Protein AF-A0A351K1T4-F1 (afdb_monomer_lite)

Secondary structure (DSSP, 8-state):
-EE--STTSPPEE---EEEE-TTS-EEEE--TTSHHHHHHTT--EEEEEEEPTT-SSPEEEEEEE----SS--HHHHHHHHHHH-

pLDDT: mean 87.19, std 9.59, range [56.0, 96.69]

Structure (mmCIF, N/CA/C/O backbone):
data_AF-A0A351K1T4-F1
#
_entry.id   AF-A0A351K1T4-F1
#
loop_
_atom_site.group_PDB
_atom_site.id
_atom_site.type_symbol
_atom_site.label_atom_id
_atom_site.label_alt_id
_atom_site.label_comp_id
_atom_site.label_asym_id
_atom_site.label_entity_id
_atom_site.label_seq_id
_atom_site.pdbx_PDB_ins_code
_atom_site.Cartn_x
_atom_site.Cartn_y
_atom_site.Cartn_z
_atom_site.occupancy
_atom_site.B_iso_or_equiv
_atom_site.auth_seq_id
_atom_site.auth_comp_id
_atom_site.auth_asym_id
_atom_site.auth_atom_id
_atom_site.pdbx_PDB_model_num
ATOM 1 N N . MET A 1 1 ? 6.087 5.139 2.994 1.00 80.06 1 MET A N 1
ATOM 2 C CA . MET A 1 1 ? 4.868 5.965 3.081 1.00 80.06 1 MET A CA 1
ATOM 3 C C . MET A 1 1 ? 4.955 6.838 4.311 1.00 80.06 1 MET A C 1
ATOM 5 O O . MET A 1 1 ? 5.393 6.344 5.343 1.00 80.06 1 MET A O 1
ATOM 9 N N . ALA A 1 2 ? 4.554 8.098 4.197 1.00 76.88 2 ALA A N 1
ATOM 10 C CA . ALA A 1 2 ? 4.284 8.953 5.341 1.00 76.88 2 ALA A CA 1
ATOM 11 C C . ALA A 1 2 ? 2.780 9.236 5.434 1.00 76.88 2 ALA A C 1
ATOM 13 O O . ALA A 1 2 ? 2.146 9.505 4.413 1.00 76.88 2 ALA A O 1
ATOM 14 N N . CYS A 1 3 ? 2.237 9.177 6.650 1.00 77.12 3 CYS A N 1
ATOM 15 C CA . CYS A 1 3 ? 0.871 9.598 6.966 1.00 77.12 3 CYS A CA 1
ATOM 16 C C . CYS A 1 3 ? 0.929 10.675 8.051 1.00 77.12 3 CYS A C 1
ATOM 18 O O . CYS A 1 3 ? 1.539 10.452 9.108 1.00 77.12 3 CYS A O 1
ATOM 20 N N . ASP A 1 4 ? 0.273 11.810 7.824 1.00 71.81 4 ASP A N 1
ATOM 21 C CA . ASP A 1 4 ? 0.246 12.905 8.790 1.00 71.81 4 ASP A CA 1
ATOM 22 C C . ASP A 1 4 ? -0.945 12.772 9.727 1.00 71.81 4 ASP A C 1
ATOM 24 O O . ASP A 1 4 ? -2.083 13.045 9.376 1.00 71.81 4 ASP A O 1
ATOM 28 N N . SER A 1 5 ? -0.703 12.377 10.973 1.00 60.81 5 SER A N 1
ATOM 29 C CA . SER A 1 5 ? -1.795 12.177 11.933 1.00 60.81 5 SER A CA 1
ATOM 30 C C . SER A 1 5 ? -2.347 13.480 12.536 1.00 60.81 5 SER A C 1
ATOM 32 O O . SER A 1 5 ? -3.428 13.445 13.131 1.00 60.81 5 SER A O 1
ATOM 34 N N . LYS A 1 6 ? -1.627 14.617 12.425 1.00 59.47 6 LYS A N 1
ATOM 35 C CA . LYS A 1 6 ? -2.004 15.939 12.978 1.00 59.47 6 LYS A CA 1
ATOM 36 C C . LYS A 1 6 ? -1.259 17.101 12.289 1.00 59.47 6 LYS A C 1
ATOM 38 O O . LYS A 1 6 ? -0.077 16.937 12.013 1.00 59.47 6 LYS A O 1
ATOM 43 N N . PRO A 1 7 ? -1.824 18.329 12.245 1.00 56.00 7 PRO A N 1
ATOM 44 C CA . PRO A 1 7 ? -1.129 19.541 11.767 1.00 56.00 7 PRO A CA 1
ATOM 45 C C . PRO A 1 7 ? 0.143 19.941 12.546 1.00 56.00 7 PRO A C 1
ATOM 47 O O . PRO A 1 7 ? 0.841 20.871 12.159 1.00 56.00 7 PRO A O 1
ATOM 50 N N . ARG A 1 8 ? 0.413 19.307 13.698 1.00 59.50 8 ARG A N 1
ATOM 51 C CA . ARG A 1 8 ? 1.592 19.544 14.558 1.00 59.50 8 ARG A CA 1
ATOM 52 C C . ARG A 1 8 ? 2.273 18.247 15.020 1.00 59.50 8 ARG A C 1
ATOM 54 O O . ARG A 1 8 ? 3.076 18.280 15.948 1.00 59.50 8 ARG A O 1
ATOM 61 N N . GLY A 1 9 ? 1.881 17.100 14.465 1.00 65.38 9 GLY A N 1
ATOM 62 C CA . GLY A 1 9 ? 2.514 15.815 14.767 1.00 65.38 9 GLY A CA 1
ATOM 63 C C . GLY A 1 9 ? 3.685 15.565 13.822 1.00 65.38 9 GLY A C 1
ATOM 64 O O . GLY A 1 9 ? 3.687 16.084 12.712 1.00 65.38 9 GLY A O 1
ATOM 65 N N . SER A 1 10 ? 4.670 14.773 14.246 1.00 77.88 10 SER A N 1
ATOM 66 C CA . SER A 1 10 ? 5.684 14.271 13.315 1.00 77.88 10 SER A CA 1
ATOM 67 C C . SER A 1 10 ? 5.044 13.281 12.331 1.00 77.88 10 SER A C 1
ATOM 69 O O . SER A 1 10 ? 4.215 12.470 12.768 1.00 77.88 10 SER A O 1
ATOM 71 N N . PRO A 1 11 ? 5.435 13.298 11.044 1.00 84.19 11 PRO A N 1
ATOM 72 C CA . PRO A 1 11 ? 4.948 12.331 10.069 1.00 84.19 11 PRO A CA 1
ATOM 73 C C . PRO A 1 11 ? 5.320 10.912 10.503 1.00 84.19 11 PRO A C 1
ATOM 75 O O . PRO A 1 11 ? 6.448 10.647 10.929 1.00 84.19 11 PRO A O 1
ATOM 78 N N . HIS A 1 12 ? 4.373 9.983 10.382 1.00 88.44 12 HIS A N 1
ATOM 79 C CA . HIS A 1 12 ? 4.636 8.567 10.623 1.00 88.44 12 HIS A CA 1
ATOM 80 C C . HIS A 1 12 ? 5.197 7.935 9.349 1.00 88.44 12 HIS A C 1
ATOM 82 O O . HIS A 1 12 ? 4.440 7.676 8.414 1.00 88.44 12 HIS A O 1
ATOM 88 N N . LEU A 1 13 ? 6.516 7.722 9.303 1.00 91.19 13 LEU A N 1
ATOM 89 C CA . LEU A 1 13 ? 7.210 7.144 8.153 1.00 91.19 13 LEU A CA 1
ATOM 90 C C . LEU A 1 13 ? 7.396 5.632 8.324 1.00 91.19 13 LEU A C 1
ATOM 92 O O . LEU A 1 13 ? 8.054 5.193 9.265 1.00 91.19 13 LEU A O 1
ATOM 96 N N . VAL A 1 14 ? 6.877 4.854 7.373 1.00 90.94 14 VAL A N 1
ATOM 97 C CA . VAL A 1 14 ? 6.999 3.388 7.356 1.00 90.94 14 VAL A CA 1
ATOM 98 C C . VAL A 1 14 ? 7.383 2.847 5.976 1.00 90.94 14 VAL A C 1
ATOM 100 O O . VAL A 1 14 ? 6.970 3.418 4.954 1.00 90.94 14 VAL A O 1
ATOM 103 N N . PRO A 1 15 ? 8.171 1.757 5.903 1.00 90.94 15 PRO A N 1
ATOM 104 C CA . PRO A 1 15 ? 8.283 0.972 4.679 1.00 90.94 15 PRO A CA 1
ATOM 105 C C . PRO A 1 15 ? 6.929 0.326 4.354 1.00 90.94 15 PRO A C 1
ATOM 107 O O . PRO A 1 15 ? 6.149 0.032 5.253 1.00 90.94 15 PRO A O 1
ATOM 110 N N . ILE A 1 16 ? 6.648 0.129 3.067 1.00 92.12 16 ILE A N 1
ATOM 111 C CA . ILE A 1 16 ? 5.379 -0.433 2.595 1.00 92.12 16 ILE A CA 1
ATOM 112 C C . ILE A 1 16 ? 5.614 -1.493 1.524 1.00 92.12 16 ILE A C 1
ATOM 114 O O . ILE A 1 16 ? 6.554 -1.391 0.732 1.00 92.12 16 ILE A O 1
ATOM 118 N N . TRP A 1 17 ? 4.700 -2.455 1.461 1.00 93.56 17 TRP A N 1
ATOM 119 C CA . TRP A 1 17 ? 4.518 -3.334 0.311 1.00 93.56 17 TRP A CA 1
ATOM 120 C C . TRP A 1 17 ? 3.449 -2.713 -0.577 1.00 93.56 17 TRP A C 1
ATOM 122 O O . TRP A 1 17 ? 2.382 -2.349 -0.083 1.00 93.56 17 TRP A O 1
ATOM 132 N N . PHE A 1 18 ? 3.721 -2.566 -1.873 1.00 93.75 18 PHE A N 1
ATOM 133 C CA . PHE A 1 18 ? 2.779 -1.913 -2.777 1.00 93.75 18 PHE A CA 1
ATOM 134 C C . PHE A 1 18 ? 2.784 -2.503 -4.180 1.00 93.75 18 PHE A C 1
ATOM 136 O O . PHE A 1 18 ? 3.813 -2.984 -4.661 1.00 93.75 18 PHE A O 1
ATOM 143 N N . VAL A 1 19 ? 1.667 -2.353 -4.880 1.00 94.69 19 VAL A N 1
ATOM 144 C CA . VAL A 1 19 ? 1.547 -2.586 -6.324 1.00 94.69 19 VAL A CA 1
ATOM 145 C C . VAL A 1 19 ? 0.927 -1.357 -6.982 1.00 94.69 19 VAL A C 1
ATOM 147 O O . VAL A 1 19 ? 0.131 -0.653 -6.365 1.00 94.69 19 VAL A O 1
ATOM 150 N N . ALA A 1 20 ? 1.332 -1.066 -8.216 1.00 91.00 20 ALA A N 1
ATOM 151 C CA . ALA A 1 20 ? 0.772 0.022 -9.009 1.00 91.00 20 ALA A CA 1
ATOM 152 C C . ALA A 1 20 ? -0.066 -0.588 -10.132 1.00 91.00 20 ALA A C 1
ATOM 154 O O . ALA A 1 20 ? 0.444 -1.383 -10.919 1.00 91.00 20 ALA A O 1
ATOM 155 N N . THR A 1 21 ? -1.349 -0.247 -10.167 1.00 88.62 21 THR A N 1
ATOM 156 C CA . THR A 1 21 ? -2.286 -0.693 -11.205 1.00 88.62 21 THR A CA 1
ATOM 157 C C . THR A 1 21 ? -2.224 0.239 -12.411 1.00 88.62 21 THR A C 1
ATOM 159 O O . THR A 1 21 ? -1.787 1.382 -12.300 1.00 88.62 21 THR A O 1
ATOM 162 N N . GLN A 1 22 ? -2.706 -0.227 -13.564 1.00 77.25 22 GLN A N 1
ATOM 163 C CA . GLN A 1 22 ? -2.765 0.587 -14.786 1.00 77.25 22 GLN A CA 1
ATOM 164 C C . GLN A 1 22 ? -3.750 1.768 -14.685 1.00 77.25 22 GLN A C 1
ATOM 166 O O . GLN A 1 22 ? -3.684 2.682 -15.496 1.00 77.25 22 GLN A O 1
ATOM 171 N N . ALA A 1 23 ? -4.649 1.763 -13.696 1.00 73.50 23 ALA A N 1
ATOM 172 C CA . ALA A 1 23 ? -5.633 2.818 -13.450 1.00 73.50 23 ALA A CA 1
ATOM 173 C C . ALA A 1 23 ? -5.097 3.931 -12.520 1.00 73.50 23 ALA A C 1
ATOM 175 O O . ALA A 1 23 ? -5.832 4.435 -11.671 1.00 73.50 23 ALA A O 1
ATOM 176 N N . ASP A 1 24 ? -3.801 4.252 -12.613 1.00 79.88 24 ASP A N 1
ATOM 177 C CA . ASP A 1 24 ? -3.109 5.275 -11.807 1.00 79.88 24 ASP A CA 1
ATOM 178 C C . ASP A 1 24 ? -3.291 5.139 -10.281 1.00 79.88 24 ASP A C 1
ATOM 180 O O . ASP A 1 24 ? -3.164 6.101 -9.523 1.00 79.88 24 ASP A O 1
ATOM 184 N N . SER A 1 25 ? -3.579 3.925 -9.805 1.00 90.19 25 SER A N 1
ATOM 185 C CA . SER A 1 25 ? -3.828 3.649 -8.388 1.00 90.19 25 SER A CA 1
ATOM 186 C C . SER A 1 25 ? -2.725 2.783 -7.794 1.00 90.19 25 SER A C 1
ATOM 188 O O . SER A 1 25 ? -2.328 1.771 -8.380 1.00 90.19 25 SER A O 1
ATOM 190 N N . ILE A 1 26 ? -2.265 3.160 -6.600 1.00 92.81 26 ILE A N 1
ATOM 191 C CA . ILE A 1 26 ? -1.301 2.399 -5.802 1.00 92.81 26 ILE A CA 1
ATOM 192 C C . ILE A 1 26 ? -2.054 1.694 -4.678 1.00 92.81 26 ILE A C 1
ATOM 194 O O . ILE A 1 26 ? -2.691 2.346 -3.852 1.00 92.81 26 ILE A O 1
ATOM 198 N N . TRP A 1 27 ? -1.931 0.372 -4.620 1.00 95.12 27 TRP A N 1
ATOM 199 C CA . TRP A 1 27 ? -2.446 -0.437 -3.521 1.00 95.12 27 TRP A CA 1
ATOM 200 C C . TRP A 1 27 ? -1.329 -0.749 -2.540 1.00 95.12 27 TRP A C 1
ATOM 202 O O . TRP A 1 27 ? -0.214 -1.071 -2.951 1.00 95.12 27 TRP A O 1
ATOM 212 N N . ILE A 1 28 ? -1.636 -0.664 -1.248 1.00 94.81 28 ILE A N 1
ATOM 213 C CA . ILE A 1 28 ? -0.702 -0.926 -0.152 1.00 94.81 28 ILE A CA 1
ATOM 214 C C . ILE A 1 28 ? -1.275 -2.044 0.709 1.00 94.81 28 ILE A C 1
ATOM 216 O O . ILE A 1 28 ? -2.406 -1.939 1.180 1.00 94.81 28 ILE A O 1
ATOM 220 N N 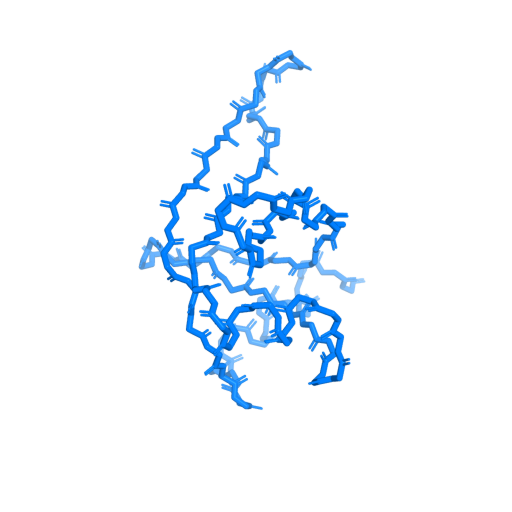. ALA A 1 29 ? -0.484 -3.090 0.941 1.00 94.00 29 ALA A N 1
ATOM 221 C CA . ALA A 1 29 ? -0.827 -4.132 1.900 1.00 94.00 29 ALA A CA 1
ATOM 222 C C . ALA A 1 29 ? -0.326 -3.726 3.295 1.00 94.00 29 ALA A C 1
ATOM 224 O O . ALA A 1 29 ? 0.848 -3.390 3.464 1.00 94.00 29 ALA A O 1
ATOM 225 N N . THR A 1 30 ? -1.215 -3.746 4.288 1.00 93.00 30 THR A N 1
ATOM 226 C CA . THR A 1 30 ? -0.935 -3.364 5.684 1.00 93.00 30 THR A CA 1
ATOM 227 C C . THR A 1 30 ? -1.748 -4.234 6.644 1.00 93.00 30 THR A C 1
ATOM 229 O O . THR A 1 30 ? -2.788 -4.785 6.270 1.00 93.00 30 THR A O 1
ATOM 232 N N . GLY A 1 31 ? -1.280 -4.388 7.882 1.00 91.94 31 GLY A N 1
ATOM 233 C CA . GLY A 1 31 ? -2.029 -5.057 8.931 1.00 91.94 31 GLY A CA 1
ATOM 234 C C . GLY A 1 31 ? -3.178 -4.183 9.429 1.00 91.94 31 GLY A C 1
ATOM 235 O O . GLY A 1 31 ? -3.017 -2.999 9.713 1.00 91.94 31 GLY A O 1
ATOM 236 N N . ARG A 1 32 ? -4.355 -4.785 9.639 1.00 89.81 32 ARG A N 1
ATOM 237 C CA . ARG A 1 32 ? -5.575 -4.087 10.102 1.00 89.81 32 ARG A CA 1
ATOM 238 C C . ARG A 1 32 ? -5.377 -3.218 11.357 1.00 89.81 32 ARG A C 1
ATOM 240 O O . ARG A 1 32 ? -6.112 -2.257 11.563 1.00 89.81 32 ARG A O 1
ATOM 247 N N . HIS A 1 33 ? -4.421 -3.564 12.217 1.00 92.00 33 HIS A N 1
ATOM 248 C CA . HIS A 1 33 ? -4.193 -2.886 13.497 1.00 92.00 33 HIS A CA 1
ATOM 249 C C . HIS A 1 33 ? -2.966 -1.964 13.510 1.00 92.00 33 HIS A C 1
ATOM 251 O O . HIS A 1 33 ? -2.642 -1.416 14.574 1.00 92.00 33 HIS A O 1
ATOM 257 N N . ASP A 1 34 ? -2.321 -1.770 12.359 1.00 92.06 34 ASP A N 1
ATOM 258 C CA . ASP A 1 34 ? -1.094 -0.991 12.245 1.00 92.06 34 ASP A CA 1
ATOM 259 C C . ASP A 1 34 ? -1.344 0.510 12.454 1.00 92.06 34 ASP A C 1
ATOM 261 O O . ASP A 1 34 ? -2.462 1.036 12.359 1.00 92.06 34 ASP A O 1
ATOM 265 N N . THR A 1 35 ? -0.277 1.222 12.813 1.00 91.56 35 THR A N 1
ATOM 266 C CA . THR A 1 35 ? -0.355 2.643 13.172 1.00 91.56 35 THR A CA 1
ATOM 267 C C . THR A 1 35 ? -0.778 3.499 11.979 1.00 91.56 35 THR A C 1
ATOM 269 O O . THR A 1 35 ? -1.544 4.447 12.157 1.00 91.56 35 THR A O 1
ATOM 272 N N . GLU A 1 36 ? -0.348 3.163 10.762 1.00 89.25 36 GLU A N 1
ATOM 273 C CA . GLU A 1 36 ? -0.773 3.845 9.541 1.00 89.25 36 GLU A CA 1
ATOM 274 C C . GLU A 1 36 ? -2.281 3.735 9.298 1.00 89.25 36 GLU A C 1
ATOM 276 O O . GLU A 1 36 ? -2.883 4.741 8.940 1.00 89.25 36 GLU A O 1
ATOM 281 N N . VAL A 1 37 ? -2.922 2.598 9.595 1.00 92.31 37 VAL A N 1
ATOM 282 C CA . VAL A 1 37 ? -4.380 2.436 9.450 1.00 92.31 37 VAL A CA 1
ATOM 283 C C . VAL A 1 37 ? -5.113 3.400 10.384 1.00 92.31 37 VAL A C 1
ATOM 285 O O . VAL A 1 37 ? -6.022 4.119 9.967 1.00 92.31 37 VAL A O 1
ATOM 288 N N . LYS A 1 38 ? -4.659 3.499 11.642 1.00 91.50 38 LYS A N 1
ATOM 289 C CA . LYS A 1 38 ? -5.203 4.448 12.633 1.00 91.50 38 LYS A CA 1
ATOM 290 C C . LYS A 1 38 ? -4.941 5.912 12.274 1.00 91.50 38 LYS A C 1
ATOM 292 O O . LYS A 1 38 ? -5.649 6.794 12.767 1.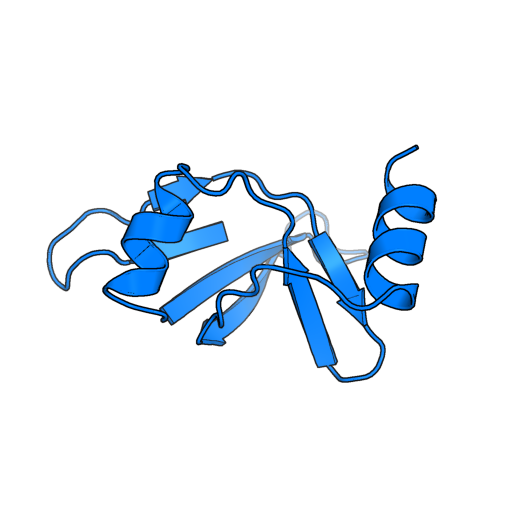00 91.50 38 LYS A O 1
ATOM 297 N N . ASN A 1 39 ? -3.887 6.185 11.509 1.00 90.75 39 ASN A N 1
ATOM 298 C CA . ASN A 1 39 ? -3.559 7.530 11.052 1.00 90.75 39 ASN A CA 1
ATOM 299 C C . ASN A 1 39 ? -4.412 7.904 9.838 1.00 90.75 39 ASN A C 1
ATOM 301 O O . ASN A 1 39 ? -5.050 8.951 9.881 1.00 90.75 39 ASN A O 1
ATOM 305 N N . ILE A 1 40 ? -4.514 7.020 8.840 1.00 91.50 40 ILE A N 1
ATOM 306 C CA . ILE A 1 40 ? -5.346 7.193 7.639 1.00 91.50 40 ILE A CA 1
ATOM 307 C C . ILE A 1 40 ? -6.815 7.400 8.021 1.00 91.50 40 ILE A C 1
ATOM 309 O O . ILE A 1 40 ? -7.482 8.266 7.460 1.00 91.50 40 ILE A O 1
ATOM 313 N N . SER A 1 41 ? -7.312 6.690 9.041 1.00 90.75 41 SER A N 1
ATOM 314 C CA . SER A 1 41 ? -8.685 6.869 9.533 1.00 90.75 41 SER A CA 1
ATOM 315 C C . SER A 1 41 ? -8.955 8.245 10.166 1.00 90.75 41 SER A C 1
ATOM 317 O O . SER A 1 41 ? -10.108 8.580 10.423 1.00 90.75 41 SER A O 1
ATOM 319 N N . LYS A 1 42 ? -7.912 9.020 10.496 1.00 90.81 42 LYS A N 1
ATOM 320 C CA . LYS A 1 42 ? -8.011 10.374 11.079 1.00 90.81 42 LYS A CA 1
ATOM 321 C C . LYS A 1 42 ? -7.667 11.460 10.066 1.00 90.81 42 LYS A C 1
ATOM 323 O O . LYS A 1 42 ? -8.272 12.526 10.096 1.00 90.81 42 LYS A O 1
ATOM 328 N N . ASN A 1 43 ? -6.682 11.195 9.218 1.00 89.56 43 ASN A N 1
ATOM 329 C CA . ASN A 1 43 ? -6.261 12.036 8.113 1.00 89.56 43 ASN A CA 1
ATOM 330 C C . ASN A 1 43 ? -5.778 11.125 6.984 1.00 89.56 43 ASN A C 1
ATOM 332 O O . ASN A 1 43 ? -4.785 10.414 7.138 1.00 89.56 43 ASN A O 1
ATOM 336 N N . CYS A 1 44 ? -6.496 11.150 5.867 1.00 91.38 44 CYS A N 1
ATOM 337 C CA . CYS A 1 44 ? -6.233 10.270 4.739 1.00 91.38 44 CYS A CA 1
ATOM 338 C C . CYS A 1 44 ? -5.120 10.775 3.814 1.00 91.38 44 CYS A C 1
ATOM 340 O O . CYS A 1 44 ? -4.737 10.036 2.914 1.00 91.38 44 CYS A O 1
ATOM 342 N N . GLU A 1 45 ? -4.576 11.976 4.026 1.00 92.69 45 GLU A N 1
ATOM 343 C CA . GLU A 1 45 ? -3.466 12.475 3.217 1.00 92.69 45 GLU A CA 1
ATOM 344 C C . GLU A 1 45 ? -2.193 11.656 3.479 1.00 92.69 45 GLU A C 1
ATOM 346 O O . GLU A 1 45 ? -1.712 11.529 4.613 1.00 92.69 45 GLU A O 1
ATOM 351 N N . VAL A 1 46 ? -1.642 11.092 2.406 1.00 92.75 46 VAL A N 1
ATOM 352 C CA . VAL A 1 46 ? -0.414 10.301 2.437 1.00 92.75 46 VAL A CA 1
ATOM 353 C C . VAL A 1 46 ? 0.557 10.758 1.362 1.00 92.75 46 VAL A C 1
ATOM 355 O O . VAL A 1 46 ? 0.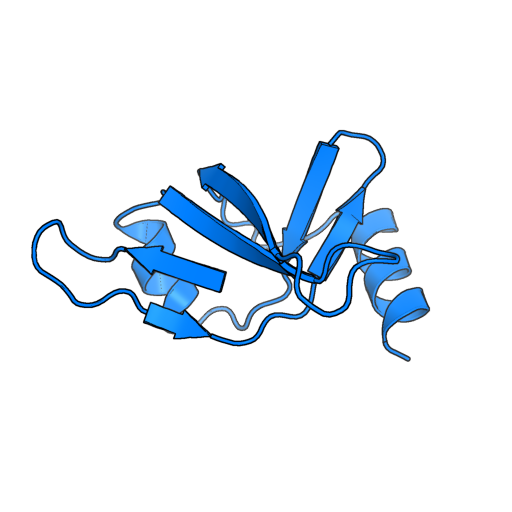170 11.198 0.278 1.00 92.75 46 VAL A O 1
ATOM 358 N N . SER A 1 47 ? 1.847 10.580 1.642 1.00 92.31 47 SER A N 1
ATOM 359 C CA . SER A 1 47 ? 2.898 10.687 0.633 1.00 92.31 47 SER A CA 1
ATOM 360 C C . SER A 1 47 ? 3.675 9.381 0.499 1.00 92.31 47 SER A C 1
ATOM 362 O O . SER A 1 47 ? 4.075 8.731 1.475 1.00 92.31 47 SER A O 1
ATOM 364 N N . ILE A 1 48 ? 3.894 8.971 -0.745 1.00 90.75 48 ILE A N 1
ATOM 365 C CA . ILE A 1 48 ? 4.654 7.780 -1.102 1.00 90.75 48 ILE A CA 1
ATOM 366 C C . ILE A 1 48 ? 5.878 8.242 -1.868 1.00 90.75 48 ILE A C 1
ATOM 368 O O . ILE A 1 48 ? 5.779 8.804 -2.954 1.00 90.75 48 ILE A O 1
ATOM 372 N N . ARG A 1 49 ? 7.041 7.983 -1.280 1.00 89.31 49 ARG A N 1
ATOM 373 C CA . ARG A 1 49 ? 8.327 8.156 -1.935 1.00 89.31 49 ARG A CA 1
ATOM 374 C C . ARG A 1 49 ? 8.750 6.827 -2.541 1.00 89.31 49 ARG A C 1
ATOM 376 O O . ARG A 1 49 ? 8.779 5.816 -1.838 1.00 89.31 49 ARG A O 1
ATOM 383 N N . MET A 1 50 ? 9.113 6.854 -3.812 1.00 86.19 50 MET A N 1
ATOM 384 C CA . MET A 1 50 ? 9.700 5.736 -4.533 1.00 86.19 50 MET A CA 1
ATOM 385 C C . MET A 1 50 ? 10.921 6.226 -5.305 1.00 86.19 50 MET A C 1
ATOM 387 O O . MET A 1 50 ? 10.966 7.365 -5.758 1.00 86.19 50 MET A O 1
ATOM 391 N N . ARG A 1 51 ? 11.926 5.370 -5.445 1.00 82.75 51 ARG A N 1
ATOM 392 C CA . ARG A 1 51 ? 13.117 5.706 -6.223 1.00 82.75 51 ARG A CA 1
ATOM 393 C C . ARG A 1 51 ? 12.750 5.772 -7.701 1.00 82.75 51 ARG A C 1
ATOM 395 O O . ARG A 1 51 ? 12.109 4.847 -8.198 1.00 82.75 51 ARG A O 1
ATOM 402 N N . ALA A 1 52 ? 13.149 6.844 -8.373 1.00 76.44 52 ALA A N 1
ATOM 403 C CA . ALA A 1 52 ? 12.930 6.990 -9.801 1.00 76.44 52 ALA A CA 1
ATOM 404 C C . ALA A 1 52 ? 13.775 5.960 -10.565 1.00 76.44 52 ALA A C 1
ATOM 406 O O . ALA A 1 52 ? 14.951 5.734 -10.266 1.00 76.44 52 ALA A O 1
ATOM 407 N N . GLU A 1 53 ? 13.166 5.304 -11.549 1.00 75.25 53 GLU A N 1
ATOM 408 C CA . GLU A 1 53 ? 13.890 4.379 -12.412 1.00 75.25 53 GLU A CA 1
ATOM 409 C C . GLU A 1 53 ? 14.967 5.142 -13.200 1.00 75.25 53 GLU A C 1
ATOM 411 O O . GLU A 1 53 ? 14.716 6.211 -13.749 1.00 75.25 53 GLU A O 1
ATOM 416 N N . GLY A 1 54 ? 16.195 4.620 -13.215 1.00 76.00 54 GLY A N 1
ATOM 417 C CA . GLY A 1 54 ? 17.322 5.240 -13.921 1.00 76.00 54 GLY A CA 1
ATOM 418 C C . GLY A 1 54 ? 18.004 6.415 -13.206 1.00 76.00 54 GLY A C 1
ATOM 419 O O . GLY A 1 54 ? 19.115 6.767 -13.601 1.00 76.00 54 GLY A O 1
ATOM 420 N N . ASP A 1 55 ? 17.436 6.966 -12.128 1.00 77.12 55 ASP A N 1
ATOM 421 C CA . ASP A 1 55 ? 18.065 8.026 -11.33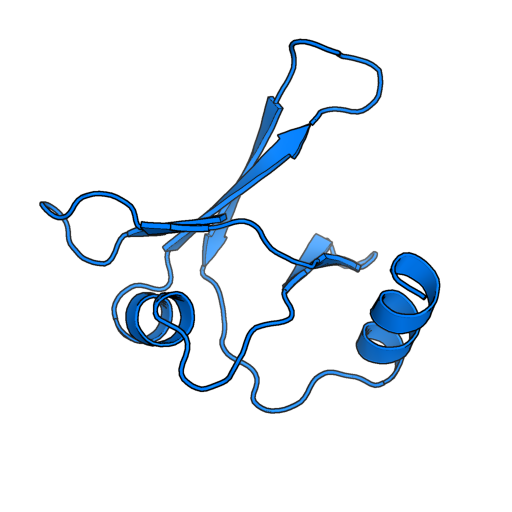0 1.00 77.12 55 ASP A CA 1
ATOM 422 C C . ASP A 1 55 ? 18.356 7.548 -9.901 1.00 77.12 55 ASP A C 1
ATOM 424 O O . ASP A 1 55 ? 17.472 7.366 -9.066 1.00 77.12 55 ASP A O 1
ATOM 428 N N . ARG A 1 56 ? 19.644 7.351 -9.597 1.00 67.06 56 ARG A N 1
ATOM 429 C CA . ARG A 1 56 ? 20.092 6.895 -8.271 1.00 67.06 56 ARG A CA 1
ATOM 430 C C . ARG A 1 56 ?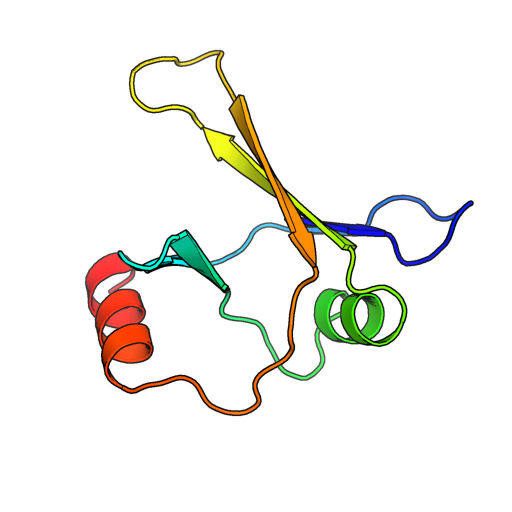 19.908 7.946 -7.175 1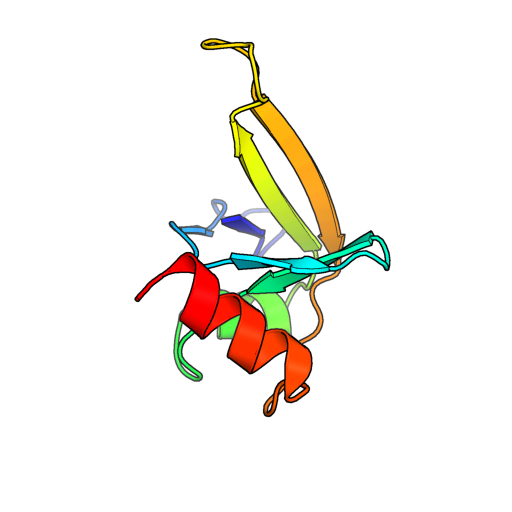.00 67.06 56 ARG A C 1
ATOM 432 O O . ARG A 1 56 ? 19.945 7.573 -6.005 1.00 67.06 56 ARG A O 1
ATOM 439 N N . ASN A 1 57 ? 19.728 9.210 -7.550 1.00 75.69 57 ASN A N 1
ATOM 440 C CA . ASN A 1 57 ? 19.552 10.341 -6.642 1.00 75.69 57 ASN A CA 1
ATOM 441 C C . ASN A 1 57 ? 18.143 10.956 -6.737 1.00 75.69 57 ASN A C 1
ATOM 443 O O . ASN A 1 57 ? 17.824 11.861 -5.967 1.00 75.69 57 ASN A O 1
ATOM 447 N N . GLY A 1 58 ? 17.321 10.479 -7.673 1.00 78.69 58 GLY A N 1
ATOM 448 C CA . GLY A 1 58 ? 15.975 10.965 -7.931 1.00 78.69 58 GLY A CA 1
ATOM 449 C C . GLY A 1 58 ? 14.937 10.173 -7.153 1.00 78.69 58 GLY A C 1
ATOM 450 O O . GLY A 1 58 ? 14.803 8.959 -7.312 1.00 78.69 58 GLY A O 1
ATOM 451 N N . ASP A 1 59 ? 14.161 10.878 -6.339 1.00 82.12 59 ASP A N 1
ATOM 452 C CA . ASP A 1 59 ? 12.962 10.342 -5.708 1.00 82.12 59 ASP A CA 1
ATOM 453 C C . ASP A 1 59 ? 11.728 10.842 -6.470 1.00 82.12 59 ASP A C 1
ATOM 455 O O . ASP A 1 59 ? 11.546 12.045 -6.659 1.00 82.12 59 ASP A O 1
ATOM 459 N N . ALA A 1 60 ? 10.849 9.923 -6.861 1.00 84.06 60 ALA A N 1
ATOM 460 C CA . ALA A 1 60 ? 9.486 10.245 -7.252 1.00 84.06 60 ALA A CA 1
ATOM 461 C C . ALA A 1 60 ? 8.601 10.260 -5.998 1.00 84.06 60 ALA A C 1
ATOM 463 O O . ALA A 1 60 ? 8.654 9.351 -5.162 1.00 84.06 60 ALA A O 1
ATOM 464 N N . ILE A 1 61 ? 7.788 11.306 -5.854 1.00 87.50 61 ILE A N 1
ATOM 465 C CA . ILE A 1 61 ? 6.862 11.464 -4.731 1.00 87.50 61 ILE A CA 1
ATOM 466 C C . ILE A 1 61 ? 5.443 11.553 -5.284 1.00 87.50 61 ILE A C 1
ATOM 468 O O . ILE A 1 61 ? 5.140 12.442 -6.073 1.00 87.50 61 ILE A O 1
ATOM 472 N N . ALA A 1 62 ? 4.577 10.649 -4.833 1.00 86.88 62 ALA A N 1
ATOM 473 C CA . ALA A 1 62 ? 3.138 10.719 -5.049 1.00 86.88 62 ALA A CA 1
ATOM 474 C C . ALA A 1 62 ? 2.458 11.193 -3.760 1.00 86.88 62 ALA A C 1
ATOM 476 O O . ALA A 1 62 ? 2.728 10.647 -2.689 1.00 86.88 62 ALA A O 1
ATOM 477 N N . VAL A 1 63 ? 1.584 12.197 -3.859 1.00 90.44 63 VAL A N 1
ATOM 478 C CA . VAL A 1 63 ? 0.758 12.699 -2.749 1.00 90.44 63 VAL A CA 1
ATOM 479 C C . VAL A 1 63 ? -0.702 12.491 -3.118 1.00 90.44 63 VAL A C 1
ATOM 481 O O . VAL A 1 63 ? -1.112 12.876 -4.211 1.00 90.44 63 VAL A O 1
ATOM 484 N N . SER A 1 64 ? -1.471 11.846 -2.243 1.00 90.44 64 SER A N 1
ATOM 485 C CA . SER A 1 64 ? -2.886 11.556 -2.490 1.00 90.44 64 SER A CA 1
ATOM 486 C C . SER A 1 64 ? -3.636 11.260 -1.187 1.00 90.44 64 SER A C 1
ATOM 488 O O . SER A 1 64 ? -3.030 11.155 -0.122 1.00 90.44 64 SER A O 1
ATOM 490 N N . ASN A 1 65 ? -4.954 11.087 -1.286 1.00 92.94 65 ASN A N 1
ATOM 491 C CA . ASN A 1 65 ? -5.795 10.604 -0.197 1.00 92.94 65 ASN A CA 1
ATOM 492 C C . ASN A 1 65 ? -5.929 9.078 -0.265 1.00 92.94 65 ASN A C 1
ATOM 494 O O . ASN A 1 65 ? -6.377 8.528 -1.272 1.00 92.94 65 ASN A O 1
ATOM 498 N N . ALA A 1 66 ? -5.565 8.392 0.814 1.00 93.69 66 ALA A N 1
ATOM 499 C CA . ALA A 1 66 ? -5.708 6.950 0.948 1.00 93.69 66 ALA A CA 1
ATOM 500 C C . ALA A 1 66 ? -7.140 6.558 1.339 1.00 93.69 66 ALA A C 1
ATOM 502 O O . ALA A 1 66 ? -7.758 7.175 2.206 1.00 93.69 66 ALA A O 1
ATOM 503 N N . THR A 1 67 ? -7.635 5.474 0.745 1.00 94.06 67 THR A N 1
ATOM 504 C CA . THR A 1 67 ? -8.890 4.824 1.142 1.00 94.06 67 THR A CA 1
ATOM 505 C C . THR A 1 67 ? -8.566 3.472 1.765 1.00 94.06 67 THR A C 1
ATOM 507 O O . THR A 1 67 ? -7.750 2.723 1.230 1.00 94.06 67 THR A O 1
ATOM 510 N N . LEU A 1 68 ? -9.171 3.169 2.915 1.00 94.56 68 LEU A N 1
ATOM 511 C CA . LEU A 1 68 ? -9.013 1.869 3.566 1.00 94.56 68 LEU A CA 1
ATOM 512 C C . LEU A 1 68 ? -9.976 0.860 2.943 1.00 94.56 68 LEU A C 1
ATOM 514 O O . LEU A 1 68 ? -11.173 1.125 2.834 1.00 94.56 68 LEU A O 1
ATOM 518 N N . HIS A 1 69 ? -9.444 -0.304 2.587 1.00 94.31 69 HIS A N 1
ATOM 519 C CA . HIS A 1 69 ? -10.205 -1.434 2.075 1.00 94.31 69 HIS A CA 1
ATOM 520 C C . HIS A 1 69 ? -9.991 -2.640 2.992 1.00 94.31 69 HIS A C 1
ATOM 522 O O . HIS A 1 69 ? -8.851 -2.995 3.287 1.00 94.31 69 HIS A O 1
ATOM 528 N N . ASP A 1 70 ? -11.082 -3.262 3.442 1.00 93.56 70 ASP A N 1
ATOM 529 C CA . ASP A 1 70 ? -11.017 -4.512 4.213 1.00 93.56 70 ASP A CA 1
ATOM 530 C C . ASP A 1 70 ? -10.684 -5.723 3.327 1.00 93.56 70 ASP A C 1
ATOM 532 O O . ASP A 1 70 ? -10.131 -6.707 3.815 1.00 93.56 70 ASP A O 1
ATOM 536 N N . GLU A 1 71 ? -10.999 -5.629 2.033 1.00 93.94 71 GLU A N 1
ATOM 537 C CA . GLU A 1 71 ? -10.760 -6.643 1.008 1.00 93.94 71 GLU A CA 1
ATOM 538 C C . GLU A 1 71 ? -10.193 -5.975 -0.250 1.00 93.94 71 GLU A C 1
ATOM 540 O O . GLU A 1 71 ? -10.604 -4.869 -0.612 1.00 93.94 71 GLU A O 1
ATOM 545 N N . ALA A 1 72 ? -9.254 -6.644 -0.920 1.00 92.88 72 ALA A N 1
ATOM 546 C CA . ALA A 1 72 ? -8.700 -6.190 -2.191 1.00 92.88 72 ALA A CA 1
ATOM 547 C C . ALA A 1 72 ? -9.284 -7.008 -3.357 1.00 92.88 72 ALA A C 1
ATOM 549 O O . ALA A 1 72 ? -9.551 -8.202 -3.188 1.00 92.88 72 ALA A O 1
ATOM 550 N N . PRO A 1 73 ? -9.450 -6.400 -4.543 1.00 95.00 73 PRO A N 1
ATOM 551 C CA . PRO A 1 73 ? -9.756 -7.128 -5.771 1.00 95.00 73 PRO A CA 1
ATOM 552 C C . PRO A 1 73 ? -8.760 -8.269 -6.046 1.00 95.00 73 PRO A C 1
ATOM 554 O O . PRO A 1 73 ? -7.579 -8.172 -5.706 1.00 95.00 73 PRO A O 1
ATOM 557 N N . THR A 1 74 ? -9.229 -9.357 -6.664 1.00 96.38 74 THR A N 1
ATOM 558 C CA . THR A 1 74 ? -8.411 -10.558 -6.922 1.00 96.38 74 THR A CA 1
ATOM 559 C C . THR A 1 74 ? -7.168 -10.259 -7.756 1.00 96.38 74 THR A C 1
ATOM 561 O O . THR A 1 74 ? -6.091 -10.744 -7.429 1.00 96.38 74 THR A O 1
ATOM 564 N N . ASP A 1 75 ? -7.291 -9.416 -8.778 1.00 95.50 75 ASP A N 1
ATOM 565 C CA . ASP A 1 75 ? -6.174 -8.992 -9.625 1.00 95.50 75 ASP A CA 1
ATOM 566 C C . ASP A 1 75 ? -5.090 -8.257 -8.820 1.00 95.50 75 ASP A C 1
ATOM 568 O O . ASP A 1 75 ? -3.902 -8.516 -8.990 1.00 95.50 75 ASP A O 1
ATOM 572 N N . VAL A 1 76 ? -5.475 -7.400 -7.873 1.00 95.81 76 VAL A N 1
ATOM 573 C CA . VAL A 1 76 ? -4.529 -6.730 -6.967 1.00 95.81 76 VAL A CA 1
ATOM 574 C C . VAL A 1 76 ? -3.797 -7.748 -6.086 1.00 95.81 76 VAL A C 1
ATOM 576 O O . VAL A 1 76 ? -2.586 -7.625 -5.894 1.00 95.81 76 VAL A O 1
ATOM 579 N N . LEU A 1 77 ? -4.498 -8.761 -5.565 1.00 95.50 77 LEU A N 1
ATOM 580 C CA . LEU A 1 77 ? -3.882 -9.832 -4.771 1.00 95.50 77 LEU A CA 1
ATOM 581 C C . LEU A 1 77 ? -2.874 -10.645 -5.599 1.00 95.50 77 LEU A C 1
ATOM 583 O O . LEU A 1 77 ? -1.759 -10.878 -5.136 1.00 95.50 77 LEU A O 1
ATOM 587 N N . GLU A 1 78 ? -3.226 -11.006 -6.834 1.00 96.50 78 GLU A N 1
ATOM 588 C CA . GLU A 1 78 ? -2.332 -11.698 -7.775 1.00 96.50 78 GLU A CA 1
ATOM 589 C C . GLU A 1 78 ? -1.089 -10.860 -8.116 1.00 96.50 78 GLU A C 1
ATOM 591 O O . GLU A 1 78 ? 0.018 -11.393 -8.228 1.00 96.50 78 GLU A O 1
ATOM 596 N N . MET A 1 79 ? -1.229 -9.534 -8.225 1.00 96.56 79 MET A N 1
ATOM 597 C CA . MET A 1 79 ? -0.090 -8.631 -8.419 1.00 96.56 79 MET A CA 1
ATOM 598 C C . MET A 1 79 ? 0.857 -8.619 -7.214 1.00 96.56 79 MET A C 1
ATOM 600 O O . MET A 1 79 ? 2.073 -8.545 -7.399 1.00 96.56 79 MET A O 1
ATOM 604 N N . PHE A 1 80 ? 0.328 -8.664 -5.986 1.00 96.00 80 PHE A N 1
ATOM 605 C CA . PHE A 1 80 ? 1.158 -8.751 -4.780 1.00 96.00 80 PHE A CA 1
ATOM 606 C C . PHE A 1 80 ? 1.917 -10.076 -4.719 1.00 96.00 80 PHE A C 1
ATOM 608 O O . PHE A 1 80 ? 3.114 -10.056 -4.433 1.00 96.00 80 PHE A O 1
ATOM 615 N N . ASP A 1 81 ? 1.244 -11.187 -5.025 1.00 96.19 81 ASP A N 1
ATOM 616 C CA . ASP A 1 81 ? 1.855 -12.517 -5.092 1.00 96.19 81 ASP A CA 1
ATOM 617 C C . ASP A 1 81 ? 2.994 -12.538 -6.122 1.00 96.19 81 ASP A C 1
ATOM 619 O O . ASP A 1 81 ? 4.143 -12.799 -5.778 1.00 96.19 81 ASP A O 1
ATOM 623 N N . THR A 1 82 ? 2.714 -12.083 -7.349 1.00 96.69 82 THR A N 1
ATOM 624 C CA . THR A 1 82 ? 3.689 -12.009 -8.452 1.00 96.69 82 THR A CA 1
ATOM 625 C C . THR A 1 82 ? 4.915 -11.152 -8.122 1.00 96.69 82 THR A C 1
ATOM 627 O O . THR A 1 82 ? 6.014 -11.416 -8.606 1.00 96.69 82 THR A O 1
ATOM 630 N N . LYS A 1 83 ? 4.739 -10.066 -7.361 1.00 95.19 83 LYS A N 1
ATOM 631 C CA . LYS A 1 83 ? 5.814 -9.100 -7.093 1.00 95.19 83 LYS A CA 1
ATOM 632 C C . LYS A 1 83 ? 6.724 -9.516 -5.936 1.00 95.19 83 LYS A C 1
ATOM 634 O O . LYS A 1 83 ? 7.868 -9.058 -5.891 1.00 95.19 83 LYS A O 1
ATOM 639 N N . TYR A 1 84 ? 6.209 -10.276 -4.972 1.00 94.25 84 TYR A N 1
ATOM 640 C CA . TYR A 1 84 ? 6.862 -10.446 -3.672 1.00 94.25 84 TYR A CA 1
ATOM 641 C C . TYR A 1 84 ? 7.039 -11.896 -3.207 1.00 94.25 84 TYR A C 1
ATOM 643 O O . TYR A 1 84 ? 7.696 -12.087 -2.181 1.00 94.25 84 TYR A O 1
ATOM 651 N N . GLN A 1 85 ? 6.489 -12.885 -3.914 1.00 87.25 85 GLN A N 1
ATOM 652 C CA . GLN A 1 85 ? 6.910 -14.289 -3.801 1.00 87.25 85 GLN A CA 1
ATOM 653 C C . GLN A 1 85 ? 8.018 -14.595 -4.813 1.00 87.25 85 GLN A C 1
ATOM 655 O O . GLN A 1 85 ? 8.915 -15.392 -4.457 1.00 87.25 85 GLN A O 1
#

Radius of gyration: 13.57 Å; chains: 1; bounding box: 31×34×30 Å

Sequence (85 aa):
MACDSKPRGSPHLVPIWFVATQADSIWIATGRHDTEVKNISKNCEVSIRMRAEGDRNGDAIAVSNATLHDEAPTDVLEMFDTKYQ

Foldseek 3Di:
DWFDQDPPDDTDDDDWQWDQDPVRDIDTDDDCPDPVVVSLVRPQWDKDWDADPPDPPDIDIDIDGDDDDPDDDPVRVVRSVVPPD